Protein AF-A0A699XAS5-F1 (afdb_monomer_lite)

Foldseek 3Di:
DDDDDDPDDDDDDDPVVVVVVVVVVVCCVVPPPPPPDPPDPPDDDPPPDPDDPPPPDDDDDPPDDDD

Sequence (67 aa):
MPTSSPLTSYVPPSRIDWDLLFQLMFDELLNPPPSGVNQAPEAISPIVEVIPPVNANSTSSPSSIMV

Structure (mmCIF, N/CA/C/O backbone):
data_AF-A0A699XAS5-F1
#
_entry.id   AF-A0A699XAS5-F1
#
loop_
_atom_site.group_PDB
_atom_site.id
_atom_site.type_symbol
_atom_site.label_atom_id
_atom_site.label_alt_id
_atom_site.label_comp_id
_atom_site.label_asym_id
_atom_site.label_entity_id
_atom_site.label_seq_id
_atom_site.pdbx_PDB_ins_code
_atom_site.Cartn_x
_atom_site.Cartn_y
_atom_site.Cartn_z
_atom_site.occupancy
_atom_site.B_iso_or_equiv
_atom_site.auth_seq_id
_atom_site.auth_comp_id
_atom_site.auth_asym_id
_atom_site.auth_atom_id
_atom_site.pdbx_PDB_model_num
ATOM 1 N N . MET A 1 1 ? 38.634 -21.012 -5.676 1.00 65.88 1 MET A N 1
ATOM 2 C CA . MET A 1 1 ? 37.728 -20.594 -6.766 1.00 65.88 1 MET A CA 1
ATOM 3 C C . MET A 1 1 ? 36.577 -19.838 -6.128 1.00 65.88 1 MET A C 1
ATOM 5 O O . MET A 1 1 ? 35.871 -20.468 -5.351 1.00 65.88 1 MET A O 1
ATOM 9 N N . PRO A 1 2 ? 36.430 -18.518 -6.324 1.00 62.88 2 PRO A N 1
ATOM 10 C CA . PRO A 1 2 ? 35.306 -17.797 -5.746 1.00 62.88 2 PRO A CA 1
ATOM 11 C C . PRO A 1 2 ? 34.043 -18.126 -6.548 1.00 62.88 2 PRO A C 1
ATOM 13 O O . PRO A 1 2 ? 34.010 -17.968 -7.768 1.00 62.88 2 PRO A O 1
ATOM 16 N N . THR A 1 3 ? 33.019 -18.623 -5.867 1.00 62.2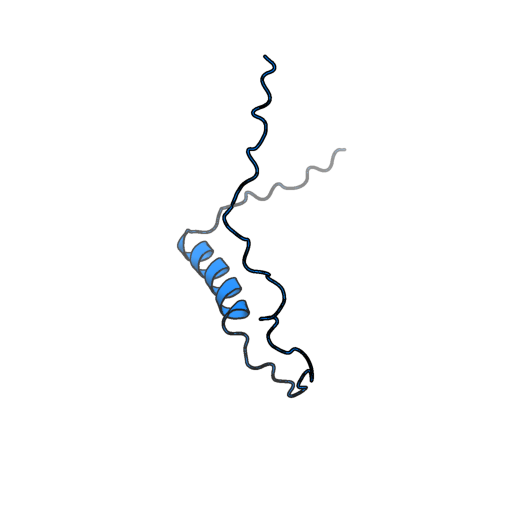2 3 THR A N 1
ATOM 17 C CA . THR A 1 3 ? 31.687 -18.839 -6.429 1.00 62.22 3 THR A CA 1
ATOM 18 C C . THR A 1 3 ? 31.028 -17.475 -6.591 1.00 62.22 3 THR A C 1
ATOM 20 O O . THR A 1 3 ? 30.688 -16.817 -5.611 1.00 62.22 3 THR A O 1
ATOM 23 N N . SER A 1 4 ? 30.903 -17.014 -7.832 1.00 75.50 4 SER A N 1
ATOM 24 C CA . SER A 1 4 ? 30.118 -15.824 -8.143 1.00 75.50 4 SER A CA 1
ATOM 25 C C . SER A 1 4 ? 28.641 -16.179 -7.991 1.00 75.50 4 SER A C 1
ATOM 27 O O . SER A 1 4 ? 28.130 -17.039 -8.710 1.00 75.50 4 SER A O 1
ATOM 29 N N . SER A 1 5 ? 27.967 -15.560 -7.023 1.00 78.06 5 SER A N 1
ATOM 30 C CA . SER A 1 5 ? 26.512 -15.644 -6.922 1.00 78.06 5 SER A CA 1
ATOM 31 C C . SER A 1 5 ? 25.897 -14.928 -8.125 1.00 78.06 5 SER A C 1
ATOM 33 O O . SER A 1 5 ? 26.281 -13.784 -8.393 1.00 78.06 5 SER A O 1
ATOM 35 N N . PRO A 1 6 ? 24.952 -15.549 -8.851 1.00 75.94 6 PRO A N 1
ATOM 36 C CA . PRO A 1 6 ? 24.258 -14.865 -9.926 1.00 75.94 6 PRO A CA 1
ATOM 37 C C . PRO A 1 6 ? 23.453 -13.712 -9.323 1.00 75.94 6 PRO A C 1
ATOM 39 O O . PRO A 1 6 ? 22.496 -13.921 -8.580 1.00 75.94 6 PRO A O 1
ATOM 42 N N . LEU A 1 7 ? 23.858 -12.482 -9.634 1.00 78.12 7 LEU A N 1
ATOM 43 C CA . LEU A 1 7 ? 23.045 -11.300 -9.385 1.00 78.12 7 LEU A CA 1
ATOM 44 C C . LEU A 1 7 ? 21.936 -11.313 -10.435 1.00 78.12 7 LEU A C 1
ATOM 46 O O . LEU A 1 7 ? 22.133 -10.874 -11.567 1.00 78.12 7 LEU A O 1
ATOM 50 N N . THR A 1 8 ? 20.781 -11.877 -10.090 1.00 78.62 8 THR A N 1
ATOM 51 C CA . THR A 1 8 ? 19.590 -11.714 -10.923 1.00 78.62 8 THR A CA 1
ATOM 52 C C . THR A 1 8 ? 19.289 -10.223 -10.991 1.00 78.62 8 THR A C 1
ATOM 54 O O . THR A 1 8 ? 19.145 -9.576 -9.953 1.00 78.62 8 THR A O 1
ATOM 57 N N . SER A 1 9 ? 19.237 -9.662 -12.198 1.00 86.12 9 SER A N 1
ATOM 58 C CA . SER A 1 9 ? 18.870 -8.260 -12.378 1.00 86.12 9 SER A CA 1
ATOM 59 C C . SER A 1 9 ? 17.466 -8.046 -11.813 1.00 86.12 9 SER A C 1
ATOM 61 O O . SER A 1 9 ? 16.509 -8.672 -12.268 1.00 86.12 9 SER A O 1
ATOM 63 N N . TYR A 1 10 ? 17.354 -7.213 -10.778 1.00 86.69 10 TYR A N 1
ATOM 64 C CA . TYR A 1 10 ? 16.061 -6.825 -10.238 1.00 86.69 10 TYR A CA 1
ATOM 65 C C . TYR A 1 10 ? 15.416 -5.832 -11.199 1.00 86.69 10 TYR A C 1
ATOM 67 O O . TYR A 1 10 ? 15.938 -4.736 -11.413 1.00 86.69 10 TYR A O 1
ATOM 75 N N . VAL A 1 11 ? 14.281 -6.218 -11.772 1.00 88.81 11 VAL A N 1
ATOM 76 C CA . VAL A 1 11 ? 13.424 -5.303 -12.521 1.00 88.81 11 VAL A CA 1
ATOM 77 C C . VAL A 1 11 ? 12.369 -4.785 -11.545 1.00 88.81 11 VAL A C 1
ATOM 79 O O . VAL A 1 11 ? 11.619 -5.599 -11.000 1.00 88.81 11 VAL A O 1
ATOM 82 N N . PRO A 1 12 ? 12.315 -3.468 -11.277 1.00 87.12 12 PRO A N 1
ATOM 83 C CA . PRO A 1 12 ? 11.322 -2.925 -10.368 1.00 87.12 12 PRO A CA 1
ATOM 84 C C . PRO A 1 12 ? 9.904 -3.146 -10.925 1.00 87.12 12 PRO A C 1
ATOM 86 O O . PRO A 1 12 ? 9.704 -3.007 -12.136 1.00 87.12 12 PRO A O 1
ATOM 89 N N . PRO A 1 13 ? 8.922 -3.463 -10.061 1.00 88.50 13 PRO A N 1
ATOM 90 C CA . PRO A 1 13 ? 7.521 -3.556 -10.451 1.00 88.50 13 PRO A CA 1
ATOM 91 C C . PRO A 1 13 ? 7.027 -2.244 -11.058 1.00 88.50 13 PRO A C 1
ATOM 93 O O . PRO A 1 13 ? 7.551 -1.164 -10.759 1.00 88.50 13 PRO A O 1
ATOM 96 N N . SER A 1 14 ? 5.986 -2.323 -11.886 1.00 94.56 14 SER A N 1
ATOM 97 C CA . SER A 1 14 ? 5.340 -1.115 -12.384 1.00 94.56 14 SER A CA 1
ATOM 98 C C . SER A 1 14 ? 4.642 -0.364 -11.243 1.00 94.56 14 SER A C 1
ATOM 100 O O . SER A 1 14 ? 4.378 -0.915 -10.174 1.00 94.56 14 SER A O 1
ATOM 102 N N . ARG A 1 15 ? 4.315 0.915 -11.462 1.00 94.12 15 ARG A N 1
ATOM 103 C CA . ARG A 1 15 ? 3.584 1.719 -10.470 1.00 94.12 15 ARG A CA 1
ATOM 104 C C . ARG A 1 15 ? 2.240 1.086 -10.089 1.00 94.12 15 ARG A C 1
ATOM 106 O O . ARG A 1 15 ? 1.888 1.103 -8.922 1.00 94.12 15 ARG A O 1
ATOM 113 N N . ILE A 1 16 ? 1.545 0.488 -11.058 1.00 94.25 16 ILE A N 1
ATOM 114 C CA . ILE A 1 16 ? 0.266 -0.199 -10.833 1.00 94.25 16 ILE A CA 1
ATOM 115 C C . ILE A 1 16 ? 0.475 -1.451 -9.973 1.00 94.25 16 ILE A C 1
ATOM 117 O O . ILE A 1 16 ? -0.294 -1.682 -9.047 1.00 94.25 16 ILE A O 1
ATOM 121 N N . ASP A 1 17 ? 1.527 -2.230 -10.239 1.00 94.25 17 ASP A N 1
ATOM 122 C CA . ASP A 1 17 ? 1.837 -3.421 -9.437 1.00 94.25 17 ASP A CA 1
ATOM 123 C C . ASP A 1 17 ? 2.156 -3.041 -7.986 1.00 94.25 17 ASP A C 1
ATOM 125 O O . ASP A 1 17 ? 1.694 -3.695 -7.055 1.00 94.25 17 ASP A O 1
ATOM 129 N N . TRP A 1 18 ? 2.903 -1.954 -7.784 1.00 94.25 18 TRP A N 1
ATOM 130 C CA . TRP A 1 18 ? 3.158 -1.403 -6.454 1.00 94.25 18 TRP A CA 1
ATOM 131 C C . TRP A 1 18 ? 1.885 -0.929 -5.760 1.00 94.25 18 TRP A C 1
ATOM 133 O O . TRP A 1 18 ? 1.679 -1.274 -4.598 1.00 94.25 18 TRP A O 1
ATOM 143 N N . ASP A 1 19 ? 1.039 -0.172 -6.461 1.00 94.56 19 ASP A N 1
ATOM 144 C CA . ASP A 1 19 ? -0.222 0.326 -5.915 1.00 94.56 19 ASP A CA 1
ATOM 145 C C . ASP A 1 19 ? -1.115 -0.848 -5.476 1.00 94.56 19 ASP A C 1
ATOM 147 O O . ASP A 1 19 ? -1.665 -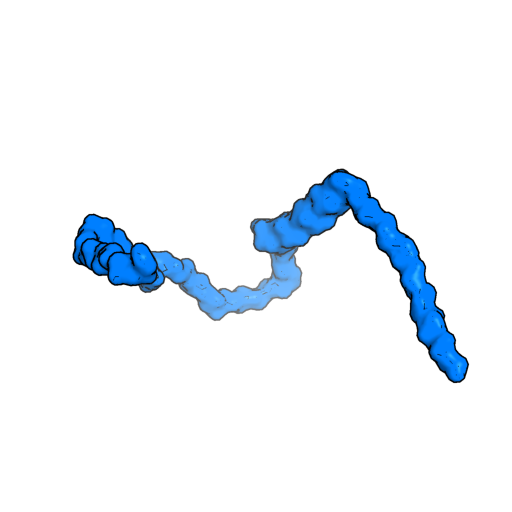0.813 -4.381 1.00 94.56 19 ASP A O 1
ATOM 151 N N . LEU A 1 20 ? -1.183 -1.935 -6.257 1.00 92.69 20 LEU A N 1
ATOM 152 C CA . LEU A 1 20 ? -1.930 -3.148 -5.900 1.00 92.69 20 LEU A CA 1
ATOM 153 C C . LEU A 1 20 ? -1.324 -3.906 -4.714 1.00 92.69 20 LEU A C 1
ATOM 155 O O . LEU A 1 20 ? -2.064 -4.352 -3.839 1.00 92.69 20 LEU A O 1
ATOM 159 N N . LEU A 1 21 ? 0.003 -4.059 -4.669 1.00 91.38 21 LEU A N 1
ATOM 160 C CA . LEU A 1 21 ? 0.682 -4.730 -3.557 1.00 91.38 21 LEU A CA 1
ATOM 161 C C . LEU A 1 21 ? 0.454 -3.980 -2.243 1.00 91.38 21 LEU A C 1
ATOM 163 O O . LEU A 1 21 ? 0.124 -4.601 -1.235 1.00 91.38 21 LEU A O 1
ATOM 167 N N . PHE A 1 22 ? 0.580 -2.652 -2.258 1.00 89.62 22 PHE A N 1
ATOM 168 C CA . PHE A 1 22 ? 0.290 -1.829 -1.087 1.00 89.62 22 PHE A CA 1
ATOM 169 C C . PHE A 1 22 ? -1.193 -1.854 -0.729 1.00 89.62 22 PHE A C 1
ATOM 171 O O . PHE A 1 22 ? -1.523 -2.045 0.439 1.00 89.62 22 PHE A O 1
ATOM 178 N N . GLN A 1 23 ? -2.083 -1.706 -1.712 1.00 93.06 23 GLN A N 1
ATOM 179 C CA . GLN A 1 23 ? -3.526 -1.742 -1.492 1.00 93.06 23 GLN A CA 1
ATOM 180 C C . GLN A 1 23 ? -3.949 -3.053 -0.829 1.00 93.06 23 GLN A C 1
ATOM 182 O O . GLN A 1 23 ? -4.662 -3.010 0.163 1.00 93.06 23 GLN A O 1
ATOM 187 N N . LEU A 1 24 ? -3.444 -4.199 -1.296 1.00 87.94 24 LEU A N 1
ATOM 188 C CA . LEU A 1 24 ? -3.765 -5.499 -0.711 1.00 87.94 24 LEU A CA 1
ATOM 189 C C . LEU A 1 24 ? -3.314 -5.600 0.754 1.00 87.94 24 LEU A C 1
ATOM 191 O O . LEU A 1 24 ? -4.076 -6.072 1.594 1.00 87.94 24 LEU A O 1
ATOM 195 N N . MET A 1 25 ? -2.110 -5.110 1.077 1.00 87.75 25 MET A N 1
ATOM 196 C CA . MET A 1 25 ? -1.623 -5.098 2.462 1.00 87.75 25 MET A CA 1
ATOM 197 C C . MET A 1 25 ? -2.490 -4.228 3.382 1.00 87.75 25 MET A C 1
ATOM 199 O O . MET A 1 25 ? -2.690 -4.572 4.546 1.00 87.75 25 MET A O 1
ATOM 203 N N . PHE A 1 26 ? -3.005 -3.105 2.877 1.00 89.31 26 PHE A N 1
ATOM 204 C CA . PHE A 1 26 ? -3.886 -2.233 3.652 1.00 89.31 26 PHE A CA 1
ATOM 205 C C . PHE A 1 26 ? -5.326 -2.738 3.707 1.00 89.31 26 PHE A C 1
ATOM 207 O O . PHE A 1 26 ? -5.955 -2.619 4.753 1.00 89.31 26 PHE A O 1
ATOM 214 N N . ASP A 1 27 ? -5.847 -3.326 2.636 1.00 87.44 27 ASP A N 1
ATOM 215 C CA . ASP A 1 27 ? -7.197 -3.883 2.600 1.00 87.44 27 ASP A CA 1
ATOM 216 C C . ASP A 1 27 ? -7.336 -5.052 3.571 1.00 87.44 27 ASP A C 1
ATOM 218 O O . ASP A 1 27 ? -8.341 -5.137 4.270 1.00 87.44 27 ASP A O 1
ATOM 222 N N . GLU A 1 28 ? -6.310 -5.897 3.684 1.00 84.44 28 GLU A N 1
ATOM 223 C CA . GLU A 1 28 ? -6.267 -6.969 4.681 1.00 84.44 28 GLU A CA 1
ATOM 224 C C . GLU A 1 28 ? -6.252 -6.421 6.120 1.00 84.44 28 GLU A C 1
ATOM 226 O O . GLU A 1 28 ? -6.874 -6.998 7.011 1.00 84.44 28 GLU A O 1
ATOM 231 N N . LEU A 1 29 ? -5.586 -5.284 6.354 1.00 84.50 29 LEU A N 1
ATOM 232 C CA . LEU A 1 29 ? -5.505 -4.655 7.675 1.00 84.50 29 LEU A CA 1
ATOM 233 C C . LEU A 1 29 ? -6.785 -3.895 8.058 1.00 84.50 29 LEU A C 1
ATOM 235 O O . LEU A 1 29 ? -7.196 -3.922 9.217 1.00 84.50 29 LEU A O 1
ATOM 239 N N . LEU A 1 30 ? -7.386 -3.177 7.107 1.00 86.00 30 LEU A N 1
ATOM 240 C CA . LEU A 1 30 ? -8.553 -2.323 7.337 1.00 86.00 30 LEU A CA 1
ATOM 241 C C . LEU A 1 30 ? -9.871 -3.092 7.229 1.00 86.00 30 LEU A C 1
ATOM 243 O O . LEU A 1 30 ? -10.837 -2.741 7.903 1.00 86.00 30 LEU A O 1
ATOM 247 N N . ASN A 1 31 ? -9.904 -4.141 6.409 1.00 84.69 31 ASN A N 1
ATOM 248 C CA . ASN A 1 31 ? -11.054 -5.012 6.208 1.00 84.69 31 ASN A CA 1
ATOM 249 C C . ASN A 1 31 ? -10.611 -6.474 6.339 1.00 84.69 31 ASN A C 1
ATOM 251 O O . ASN A 1 31 ? -10.706 -7.228 5.363 1.00 84.69 31 ASN A O 1
ATOM 255 N N . PRO A 1 32 ? -10.122 -6.897 7.522 1.00 75.69 32 PRO A N 1
ATOM 256 C CA . PRO A 1 32 ? -9.768 -8.290 7.702 1.00 75.69 32 PRO A CA 1
ATOM 257 C C . PRO A 1 32 ? -11.003 -9.134 7.369 1.00 75.69 32 PRO A C 1
ATOM 259 O O . PRO A 1 32 ? -12.116 -8.778 7.786 1.00 75.69 32 PRO A O 1
ATOM 262 N N . PRO A 1 33 ? -10.851 -10.236 6.611 1.00 73.12 33 PRO A N 1
ATOM 263 C CA . PRO A 1 33 ? -11.957 -11.156 6.424 1.00 73.12 33 PRO A CA 1
ATOM 264 C C . PRO A 1 33 ? -12.482 -11.517 7.815 1.00 73.12 33 PRO A C 1
ATOM 266 O O . PRO A 1 33 ? -11.667 -11.669 8.734 1.00 73.12 33 PRO A O 1
ATOM 269 N N . PRO A 1 34 ? -13.810 -11.623 8.009 1.00 70.75 34 PRO A N 1
ATOM 270 C CA . PRO A 1 34 ? -14.353 -12.045 9.288 1.00 70.75 34 PRO A CA 1
ATOM 271 C C . PRO A 1 34 ? -13.671 -13.363 9.617 1.00 70.75 34 PRO A C 1
ATOM 273 O O . PRO A 1 34 ? -13.872 -14.349 8.905 1.00 70.75 34 PRO A O 1
ATOM 276 N N . SER A 1 35 ? -12.771 -13.327 10.607 1.00 69.12 35 SER A N 1
ATOM 277 C CA . SER A 1 35 ? -11.963 -14.472 10.996 1.00 69.12 35 SER A CA 1
ATOM 278 C C . SER A 1 35 ? -12.939 -15.624 11.157 1.00 69.12 35 SER A C 1
ATOM 280 O O . SER A 1 35 ? -13.812 -15.576 12.022 1.00 69.12 35 SER A O 1
ATOM 282 N N . GLY A 1 36 ? -12.865 -16.621 10.271 1.00 60.78 36 GLY A N 1
ATOM 283 C CA . GLY A 1 36 ? -13.826 -17.728 10.205 1.00 60.78 36 GLY A CA 1
ATOM 284 C C . GLY A 1 36 ? -13.827 -18.610 11.458 1.00 60.78 36 GLY A C 1
ATOM 285 O O . GLY A 1 36 ? -14.464 -19.658 11.486 1.00 60.78 36 GLY A O 1
ATOM 286 N N . VAL A 1 37 ? -13.116 -18.188 12.499 1.00 55.22 37 VAL A N 1
ATOM 287 C CA . VAL A 1 37 ? -13.102 -18.751 13.831 1.00 55.22 37 VAL A CA 1
ATOM 288 C C . VAL A 1 37 ? -13.835 -17.761 14.734 1.00 55.22 37 VAL A C 1
ATOM 290 O O . VAL A 1 37 ? -13.282 -16.751 15.165 1.00 55.22 37 VAL A O 1
ATOM 293 N N . ASN A 1 38 ? -15.099 -18.068 15.029 1.00 61.62 38 ASN A N 1
ATOM 294 C CA . ASN A 1 38 ? -15.893 -17.433 16.083 1.00 61.62 38 ASN A CA 1
ATOM 295 C C . ASN A 1 38 ? -15.325 -17.775 17.474 1.00 61.62 38 ASN A C 1
ATOM 297 O O . ASN A 1 38 ? -16.004 -18.362 18.312 1.00 61.62 38 ASN A O 1
ATOM 301 N N . GLN A 1 39 ? -14.067 -17.441 17.728 1.00 59.97 39 GLN A N 1
ATOM 302 C CA . GLN A 1 39 ? -13.570 -17.286 19.082 1.00 59.97 39 GLN A CA 1
ATOM 303 C C . GLN A 1 39 ? -13.435 -15.794 19.306 1.00 59.97 39 GLN A C 1
ATOM 305 O O . GLN A 1 39 ? -12.439 -15.172 18.950 1.00 59.97 39 GLN A O 1
ATOM 310 N N . ALA A 1 40 ? -14.510 -15.226 19.848 1.00 56.97 40 ALA A N 1
ATOM 311 C CA . ALA A 1 40 ? -14.456 -13.940 20.504 1.00 56.97 40 ALA A CA 1
ATOM 312 C C . ALA A 1 40 ? -13.241 -13.926 21.444 1.00 56.97 40 ALA A C 1
ATOM 314 O O . ALA A 1 40 ? -13.154 -14.785 22.325 1.00 56.97 40 ALA A O 1
ATOM 315 N N . PRO A 1 41 ? -12.318 -12.968 21.310 1.00 55.16 41 PRO A N 1
ATOM 316 C CA . PRO A 1 41 ? -11.573 -12.531 22.461 1.00 55.16 41 PRO A CA 1
ATOM 317 C C . PRO A 1 41 ? -12.559 -11.682 23.269 1.00 55.16 41 PRO A C 1
ATOM 319 O O . PRO A 1 41 ? -12.831 -10.524 22.952 1.00 55.16 41 PRO A O 1
ATOM 322 N N . GLU A 1 42 ? -13.154 -12.277 24.303 1.00 62.16 42 GLU A N 1
ATOM 323 C CA . GLU A 1 42 ? -13.455 -11.484 25.492 1.00 62.16 42 GLU A CA 1
ATOM 324 C C . GLU A 1 42 ? -12.166 -10.722 25.845 1.00 62.16 42 GLU A C 1
ATOM 326 O O . GLU A 1 42 ? -11.116 -11.343 25.991 1.00 62.16 42 GLU A O 1
ATOM 331 N N . ALA A 1 43 ? -12.251 -9.394 25.950 1.00 61.44 43 ALA A N 1
ATOM 332 C CA . ALA A 1 43 ? -11.147 -8.423 25.965 1.00 61.44 43 ALA A CA 1
ATOM 333 C C . ALA A 1 43 ? -10.689 -8.032 24.550 1.00 61.44 43 ALA A C 1
ATOM 335 O O . ALA A 1 43 ? -10.042 -8.781 23.837 1.00 61.44 43 ALA A O 1
ATOM 336 N N . ILE A 1 44 ? -10.945 -6.809 24.101 1.00 57.94 44 ILE A N 1
ATOM 337 C CA . ILE A 1 44 ? -10.346 -5.611 24.692 1.00 57.94 44 ILE A CA 1
ATOM 338 C C . ILE A 1 44 ? -11.336 -4.443 24.573 1.00 57.94 44 ILE A C 1
ATOM 340 O O . ILE A 1 44 ? -11.805 -4.107 23.487 1.00 57.94 44 ILE A O 1
ATOM 344 N N . SER A 1 45 ? -11.648 -3.827 25.716 1.00 61.06 45 SER A N 1
ATOM 345 C CA . SER A 1 45 ? -12.342 -2.537 25.803 1.00 61.06 45 SER A CA 1
ATOM 346 C C . SER A 1 45 ? -11.608 -1.486 24.956 1.00 61.06 45 SER A C 1
ATOM 348 O O . SER A 1 45 ? -10.374 -1.476 24.990 1.00 61.06 45 SER A O 1
ATOM 350 N N . PRO A 1 46 ? -12.300 -0.587 24.226 1.00 61.00 46 PRO A N 1
ATOM 351 C CA . PRO A 1 46 ? -11.644 0.507 23.521 1.00 61.00 46 PRO A CA 1
ATOM 352 C C . PRO A 1 46 ? -10.759 1.279 24.502 1.00 61.00 46 PRO A C 1
ATOM 354 O O . PRO A 1 46 ? -11.248 1.810 25.498 1.00 61.00 46 PRO A O 1
ATOM 357 N N . ILE A 1 47 ? -9.452 1.326 24.237 1.00 65.31 47 ILE A N 1
ATOM 358 C CA . ILE A 1 47 ? -8.469 2.102 25.005 1.00 65.31 47 ILE A CA 1
ATOM 359 C C . ILE A 1 47 ? -8.685 3.589 24.672 1.00 65.31 47 ILE A C 1
ATOM 361 O O . ILE A 1 47 ? -7.887 4.236 24.004 1.00 65.31 47 ILE A O 1
ATOM 365 N N . VAL A 1 48 ? -9.827 4.121 25.099 1.00 58.56 48 VAL A N 1
ATOM 366 C CA . VAL A 1 48 ? -10.209 5.540 25.047 1.00 58.56 48 VAL A CA 1
ATOM 367 C C . VAL A 1 48 ? -9.898 6.227 26.389 1.00 58.56 48 VAL A C 1
ATOM 369 O O . VAL A 1 48 ? -10.285 7.364 26.621 1.00 58.56 48 VAL A O 1
ATOM 372 N N . GLU A 1 49 ? -9.128 5.582 27.271 1.00 62.03 49 GLU A N 1
ATOM 373 C CA . GLU A 1 49 ? -8.811 6.109 28.606 1.00 62.03 49 GLU A CA 1
ATOM 374 C C . GLU A 1 49 ? -7.306 6.107 28.940 1.00 62.03 49 GLU A C 1
ATOM 376 O O . GLU A 1 49 ? -6.936 5.827 30.069 1.00 62.03 49 GLU A O 1
ATOM 381 N N . VAL A 1 50 ? -6.387 6.397 28.003 1.00 62.28 50 VAL A N 1
ATOM 382 C CA . VAL A 1 50 ? -4.972 6.665 28.384 1.00 62.28 50 VAL A CA 1
ATOM 383 C C . VAL A 1 50 ? -4.285 7.693 27.476 1.00 62.28 50 VAL A C 1
ATOM 385 O O . VAL A 1 50 ? -3.149 7.515 27.050 1.00 62.28 50 VAL A O 1
ATOM 388 N N . ILE A 1 51 ? -4.938 8.810 27.168 1.00 65.44 51 ILE A N 1
ATOM 389 C CA . ILE A 1 51 ? -4.186 10.025 26.827 1.00 65.44 51 ILE A CA 1
ATOM 390 C C . ILE A 1 51 ? -4.766 11.143 27.691 1.00 65.44 51 ILE A C 1
ATOM 392 O O . ILE A 1 51 ? -5.862 11.617 27.387 1.00 65.44 51 ILE A O 1
ATOM 396 N N . PRO A 1 52 ? -4.101 11.558 28.791 1.00 59.84 52 PRO A N 1
ATOM 397 C CA . PRO A 1 52 ? -4.499 12.791 29.447 1.00 59.84 52 PRO A CA 1
ATOM 398 C C . PRO A 1 52 ? -4.374 13.910 28.406 1.00 59.84 52 PRO A C 1
ATOM 400 O O . PRO A 1 52 ? -3.384 13.922 27.666 1.00 59.84 52 PRO A O 1
ATOM 403 N N . PRO A 1 53 ? -5.353 14.825 28.300 1.00 61.03 53 PRO A N 1
ATOM 404 C CA . PRO A 1 53 ? -5.249 15.948 27.383 1.00 61.03 53 PRO A CA 1
ATOM 405 C C . PRO A 1 53 ? -3.936 16.651 27.699 1.00 61.03 53 PRO A C 1
ATOM 407 O O . PRO A 1 53 ? -3.763 17.158 28.810 1.00 61.03 53 PRO A O 1
ATOM 410 N N . VAL A 1 54 ? -2.983 16.611 26.761 1.00 59.16 54 VAL A N 1
ATOM 411 C CA . VAL A 1 54 ? -1.737 17.343 26.937 1.00 59.16 54 VAL A CA 1
ATOM 412 C C . VAL A 1 54 ? -2.160 18.801 27.022 1.00 59.16 54 VAL A C 1
ATOM 414 O O . VAL A 1 54 ? -2.725 19.389 26.098 1.00 59.16 54 VAL A O 1
ATOM 417 N N . ASN A 1 55 ? -2.022 19.339 28.220 1.00 58.06 55 ASN A N 1
ATOM 418 C CA . ASN A 1 55 ? -2.265 20.725 28.508 1.00 58.06 55 ASN A CA 1
ATOM 419 C C . ASN A 1 55 ? -1.277 21.524 27.659 1.00 58.06 55 ASN A C 1
ATOM 421 O O . ASN A 1 55 ? -0.072 21.540 27.891 1.00 58.06 55 ASN A O 1
ATOM 425 N N . ALA A 1 56 ? -1.799 22.203 26.646 1.00 61.09 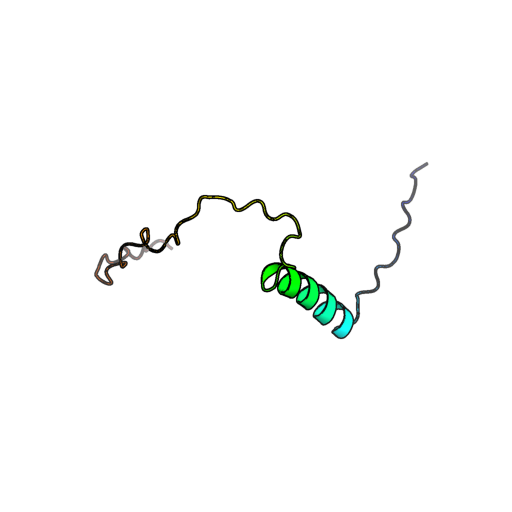56 ALA A N 1
ATOM 426 C CA . ALA A 1 56 ? -1.091 23.287 26.003 1.00 61.09 56 ALA A CA 1
ATOM 427 C C . ALA A 1 56 ? -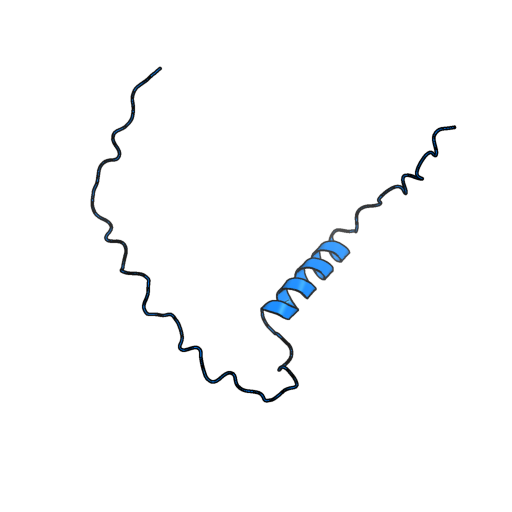0.907 24.414 27.032 1.00 61.09 56 ALA A C 1
ATOM 429 O O . ALA A 1 56 ? -1.705 25.344 27.079 1.00 61.09 56 ALA A O 1
ATOM 430 N N . ASN A 1 57 ? 0.111 24.313 27.894 1.00 60.75 57 ASN A N 1
ATOM 431 C CA . ASN A 1 57 ? 0.718 25.465 28.545 1.00 60.75 57 ASN A CA 1
ATOM 432 C C . ASN A 1 57 ? 2.112 25.148 29.116 1.00 60.75 57 ASN A C 1
ATOM 434 O O . ASN A 1 57 ? 2.247 24.463 30.123 1.00 60.75 57 ASN A O 1
ATOM 438 N N . SER A 1 58 ? 3.118 25.778 28.514 1.00 58.66 58 SER A N 1
ATOM 439 C CA . SER A 1 58 ? 4.319 26.283 29.184 1.00 58.66 58 SER A CA 1
ATOM 440 C C . SER A 1 58 ? 5.232 25.292 29.906 1.00 58.66 58 SER A C 1
ATOM 442 O O . SER A 1 58 ? 5.148 25.094 31.112 1.00 58.66 58 SER A O 1
ATOM 444 N N . THR A 1 59 ? 6.299 24.890 29.221 1.00 58.31 59 THR A N 1
ATOM 445 C CA . THR A 1 59 ? 7.643 25.213 29.719 1.00 58.31 59 THR A CA 1
ATOM 446 C C . THR A 1 59 ? 8.526 25.482 28.512 1.00 58.31 59 THR A C 1
ATOM 448 O O . THR A 1 59 ? 8.917 24.566 27.797 1.00 58.31 59 THR A O 1
ATOM 451 N N . SER A 1 60 ? 8.762 26.772 28.265 1.00 61.84 60 SER A N 1
ATOM 452 C CA . SER A 1 60 ? 9.984 27.320 27.671 1.00 61.84 60 SER A CA 1
ATOM 453 C C . SER A 1 60 ? 11.104 26.277 27.590 1.00 61.84 60 SER A C 1
ATOM 455 O O . SER A 1 60 ? 11.780 26.014 28.587 1.00 61.84 60 SER A O 1
ATOM 457 N N . SER A 1 61 ? 11.316 25.692 26.413 1.00 60.72 61 SER A N 1
ATOM 458 C CA . SER A 1 61 ? 12.555 24.971 26.149 1.00 60.72 61 SER A CA 1
ATOM 459 C C . SER A 1 61 ? 13.706 25.970 26.308 1.00 60.72 61 SER A C 1
ATOM 461 O O . SER A 1 61 ? 13.662 27.027 25.672 1.00 60.72 61 SER A O 1
ATOM 463 N N . PRO A 1 62 ? 14.716 25.705 27.154 1.00 58.25 62 PRO A N 1
ATOM 464 C CA . PRO A 1 62 ? 15.898 26.543 27.178 1.00 58.25 62 PRO A CA 1
ATOM 465 C C . PRO A 1 62 ? 16.575 26.366 25.822 1.00 58.25 62 PRO A C 1
ATOM 467 O O . PRO A 1 62 ? 17.047 25.283 25.4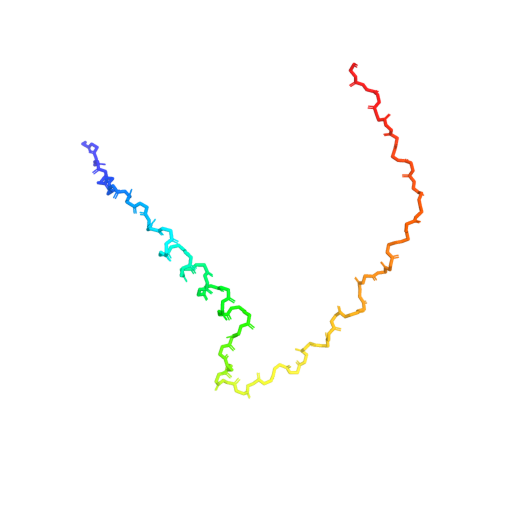83 1.00 58.25 62 PRO A O 1
ATOM 470 N N . SER A 1 63 ? 16.555 27.425 25.018 1.00 59.97 63 SER A N 1
ATOM 471 C CA . SER A 1 63 ? 17.331 27.502 23.788 1.00 59.97 63 SER A CA 1
ATOM 472 C C . SER A 1 63 ? 18.805 27.383 24.181 1.00 59.97 63 SER A C 1
ATOM 474 O O . SER A 1 63 ? 19.379 28.318 24.741 1.00 59.97 63 SER A O 1
ATOM 476 N N . SER A 1 64 ? 19.399 26.206 23.986 1.00 63.28 64 SER A N 1
ATOM 477 C CA . SER A 1 64 ? 20.825 25.993 24.215 1.00 63.28 64 SER A CA 1
ATOM 478 C C . SER A 1 64 ? 21.614 26.772 23.168 1.00 63.28 64 SER A C 1
ATOM 480 O O . SER A 1 64 ? 21.690 26.384 22.006 1.00 63.28 64 SER A O 1
ATOM 482 N N . ILE A 1 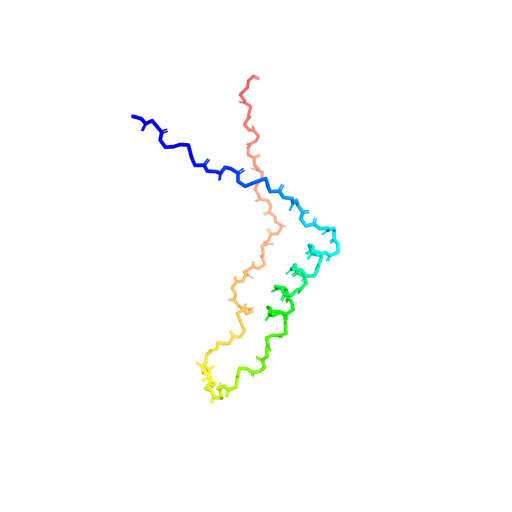65 ? 22.204 27.884 23.601 1.00 60.03 65 ILE A N 1
ATOM 483 C CA . ILE A 1 65 ? 23.272 28.578 22.891 1.00 60.03 65 ILE A CA 1
ATOM 484 C C . ILE A 1 65 ? 24.572 27.811 23.145 1.00 60.03 65 ILE A C 1
ATOM 486 O O . ILE A 1 65 ? 25.013 27.770 24.285 1.00 60.03 65 ILE A O 1
ATOM 490 N N . MET A 1 66 ? 25.152 27.174 22.125 1.00 57.09 66 MET A N 1
ATOM 491 C CA . MET A 1 66 ? 26.572 26.777 22.075 1.00 57.09 66 MET A CA 1
ATOM 492 C C . MET A 1 66 ? 26.963 26.410 20.629 1.00 57.09 66 MET A C 1
ATOM 494 O O . MET A 1 66 ? 26.918 25.232 20.297 1.00 57.09 66 MET A O 1
ATOM 498 N N . VAL A 1 67 ? 27.317 27.401 19.795 1.00 52.25 67 VAL A N 1
ATOM 499 C CA . VAL A 1 67 ? 28.458 27.441 18.839 1.00 52.25 67 VAL A CA 1
ATOM 500 C C . VAL A 1 67 ? 28.703 28.908 18.492 1.00 52.25 67 VAL A C 1
ATOM 502 O O . VAL A 1 67 ? 27.704 29.605 18.206 1.00 52.25 67 VAL A O 1
#

Organism: Tanacetum cinerariifolium (NCBI:txid118510)

Radius of gyration: 25.58 Å; chains: 1; bounding box: 54×49×42 Å

Secondary structure (DSSP, 8-state):
-------PPPPPPPHHHHHHHHHHHHHHHHS----SS-----------SS-----------------

pLDDT: mean 72.32, std 13.79, range [52.25, 94.56]